Protein AF-A0A534GWG7-F1 (afdb_monomer_lite)

Sequence (119 aa):
MKFLPLIWSGIWRKPGRTILIFLQVSVAFALFGVLQGLKTGVEHAVAAARADLLLVHARQTFLFSPLPLGLLEEIRSVPGVKVAIPVELTGATYQKPTEGIGIVAVSPEDDWPSAFTYT

Foldseek 3Di:
DPCVVVVVVVCVVCVVVNVVVVVVVVVVVVVVVVVVVVVVVVVVVVVVVDPLDDDDADPPDRADDFDPPVCQVVVCPDPPDPDDWGKHWDWDADPDPVRIDIDIDTDPPTPVVVNVDDD

Radius of gyration: 28.71 Å; chains: 1; bounding box: 72×42×66 Å

Secondary structure (DSSP, 8-state):
-TTHHHHHHHHTTSHHHHHHHHHHHHHHHHHHHHHHHHHHHHHHHHHHS-TT------TT-TTT-PPPGGGHHHHHTSTT------EEEEEEE-SSTT-EEEEEEE-TTS-THHHHS--

pLDDT: mean 80.3, std 10.58, range [54.34, 97.12]

Structure (mmCIF, N/CA/C/O backbone):
data_AF-A0A534GWG7-F1
#
_entry.id   AF-A0A534GWG7-F1
#
loop_
_atom_site.group_PDB
_atom_site.id
_atom_site.type_symbol
_atom_site.label_atom_id
_atom_site.label_alt_id
_atom_site.label_comp_id
_atom_site.label_asym_id
_atom_site.label_entity_id
_atom_site.label_seq_id
_atom_site.pdbx_PDB_ins_code
_atom_site.Cartn_x
_atom_site.Cartn_y
_atom_site.Cartn_z
_atom_site.occupancy
_atom_site.B_iso_or_equiv
_atom_site.auth_seq_id
_atom_site.auth_comp_id
_atom_site.auth_asym_id
_atom_site.auth_atom_id
_atom_site.pdbx_PDB_model_num
ATOM 1 N N . MET A 1 1 ? -47.299 -7.065 23.044 1.00 55.50 1 MET A N 1
ATOM 2 C CA . MET A 1 1 ? -46.349 -7.931 23.781 1.00 55.50 1 MET A CA 1
ATOM 3 C C . MET A 1 1 ? -46.317 -7.524 25.253 1.00 55.50 1 MET A C 1
ATOM 5 O O . MET A 1 1 ? -45.756 -6.488 25.575 1.00 55.50 1 MET A O 1
ATOM 9 N N . LYS A 1 2 ? -46.981 -8.277 26.142 1.00 66.12 2 LYS A N 1
ATOM 10 C CA . LYS A 1 2 ? -47.310 -7.834 27.517 1.00 66.12 2 LYS A CA 1
ATOM 11 C C . LYS A 1 2 ? -46.136 -7.893 28.521 1.00 66.12 2 LYS A C 1
ATOM 13 O O . LYS A 1 2 ? -46.238 -7.321 29.596 1.00 66.12 2 LYS A O 1
ATOM 18 N N . PHE A 1 3 ? -45.014 -8.527 28.160 1.00 74.00 3 PHE A N 1
ATOM 19 C CA . PHE A 1 3 ? -43.863 -8.758 29.055 1.00 74.00 3 PHE A CA 1
ATOM 20 C C . PHE A 1 3 ? -42.647 -7.844 28.810 1.00 74.00 3 PHE A C 1
ATOM 22 O O . PHE A 1 3 ? -41.769 -7.767 29.665 1.00 74.00 3 PHE A O 1
ATOM 29 N N . LEU A 1 4 ? -42.606 -7.102 27.695 1.00 76.00 4 LEU A N 1
ATOM 30 C CA . LEU A 1 4 ? -41.563 -6.102 27.410 1.00 76.00 4 LEU A CA 1
ATOM 31 C C . LEU A 1 4 ? -41.379 -5.048 28.525 1.00 76.00 4 LEU A C 1
ATOM 33 O O . LEU A 1 4 ? -40.237 -4.824 28.928 1.00 76.00 4 LEU A O 1
ATOM 37 N N . PRO A 1 5 ? -42.447 -4.431 29.077 1.00 75.88 5 PRO A N 1
ATOM 38 C CA . PRO A 1 5 ? -42.286 -3.451 30.155 1.00 75.88 5 PRO A CA 1
ATOM 39 C C . PRO A 1 5 ? -41.753 -4.073 31.457 1.00 75.88 5 PRO A C 1
ATOM 41 O O . PRO A 1 5 ? -41.081 -3.395 32.232 1.00 75.88 5 PRO A O 1
ATOM 44 N N . LEU A 1 6 ? -41.982 -5.373 31.679 1.00 73.81 6 LEU A N 1
ATOM 45 C CA . LEU A 1 6 ? -41.486 -6.089 32.858 1.00 73.81 6 LEU A CA 1
ATOM 46 C C . LEU A 1 6 ? -39.967 -6.322 32.782 1.00 73.81 6 LEU A C 1
ATOM 48 O O . LEU A 1 6 ? -39.258 -6.148 33.772 1.00 73.81 6 LEU A O 1
ATOM 52 N N . ILE A 1 7 ? -39.460 -6.646 31.588 1.00 74.81 7 ILE A N 1
ATOM 53 C CA . ILE A 1 7 ? -38.021 -6.787 31.317 1.00 74.81 7 ILE A CA 1
ATOM 54 C C . ILE A 1 7 ? -37.325 -5.425 31.448 1.00 74.81 7 ILE A C 1
ATOM 56 O O . ILE A 1 7 ? -36.286 -5.322 32.100 1.00 74.81 7 ILE A O 1
ATOM 60 N N . TRP A 1 8 ? -37.936 -4.363 30.911 1.00 71.31 8 TRP A N 1
ATOM 61 C CA . TRP A 1 8 ? -37.416 -2.996 31.010 1.00 71.31 8 TRP A CA 1
ATOM 62 C C . TRP A 1 8 ? -37.302 -2.520 32.465 1.00 71.31 8 TRP A C 1
ATOM 64 O O . TRP A 1 8 ? -36.264 -2.004 32.886 1.00 71.31 8 TRP A O 1
ATOM 74 N N . SER A 1 9 ? -38.332 -2.788 33.273 1.00 69.44 9 SER A N 1
ATOM 75 C CA . SER A 1 9 ? -38.326 -2.470 34.704 1.00 69.44 9 SER A CA 1
ATOM 76 C C . SER A 1 9 ? -37.308 -3.301 35.501 1.00 69.44 9 SER A C 1
ATOM 78 O O . SER A 1 9 ? -36.788 -2.826 36.513 1.00 69.44 9 SER A O 1
ATOM 80 N N . GLY A 1 10 ? -37.000 -4.527 35.063 1.00 71.50 10 GLY A N 1
ATOM 81 C CA . GLY A 1 10 ? -35.968 -5.376 35.667 1.00 71.50 10 GLY A CA 1
ATOM 82 C C . GLY A 1 10 ? -34.541 -4.901 35.369 1.00 71.50 10 GLY A C 1
ATOM 83 O O . GLY A 1 10 ? -33.680 -4.939 36.248 1.00 71.50 10 GLY A O 1
ATOM 84 N N . ILE A 1 11 ? -34.305 -4.386 34.160 1.00 70.06 11 ILE A N 1
ATOM 85 C CA . ILE A 1 11 ? -33.006 -3.866 33.706 1.00 70.06 11 ILE A CA 1
ATOM 86 C C . ILE A 1 11 ? -32.615 -2.575 34.444 1.00 70.06 11 ILE A C 1
ATOM 88 O O . ILE A 1 11 ? -31.453 -2.402 34.826 1.00 70.06 11 ILE A O 1
ATOM 92 N N . TRP A 1 12 ? -33.584 -1.693 34.705 1.00 69.62 12 TRP A N 1
ATOM 93 C CA . TRP A 1 12 ? -33.368 -0.432 35.428 1.00 69.62 12 TRP A CA 1
ATOM 94 C C . TRP A 1 12 ? -33.154 -0.602 36.942 1.00 69.62 12 TRP A C 1
ATOM 96 O O . TRP A 1 12 ? -32.677 0.315 37.605 1.00 69.62 12 TRP A O 1
ATOM 106 N N . ARG A 1 13 ? -33.434 -1.785 37.510 1.00 75.94 13 ARG A N 1
ATOM 107 C CA . ARG A 1 13 ? -33.256 -2.057 38.952 1.00 75.94 13 ARG A CA 1
ATOM 108 C C . ARG A 1 13 ? -31.792 -2.132 39.399 1.00 75.94 13 ARG A C 1
ATOM 110 O O . ARG A 1 13 ? -31.515 -2.009 40.592 1.00 75.94 13 ARG A O 1
ATOM 117 N N . LYS A 1 14 ? -30.857 -2.399 38.481 1.00 75.94 14 LYS A N 1
ATOM 118 C CA . LYS A 1 14 ? -29.414 -2.559 38.758 1.00 75.94 14 LYS A CA 1
ATOM 119 C C . LYS A 1 14 ? -28.582 -1.928 37.622 1.00 75.94 14 LYS A C 1
ATOM 121 O O . LYS A 1 14 ? -27.914 -2.658 36.887 1.00 75.94 14 LYS A O 1
ATOM 126 N N . PRO A 1 15 ? -28.583 -0.588 37.480 1.00 73.31 15 PRO A N 1
ATOM 127 C CA . PRO A 1 15 ? -28.014 0.103 36.317 1.00 73.31 15 PRO A CA 1
ATOM 128 C C . PRO A 1 15 ? -26.520 -0.182 36.112 1.00 73.31 15 PRO A C 1
ATOM 130 O O . PRO A 1 15 ? -26.095 -0.399 34.983 1.00 73.31 15 PRO A O 1
ATOM 133 N N . GLY A 1 16 ? -25.734 -0.290 37.191 1.00 84.62 16 GLY A N 1
ATOM 134 C CA . GLY A 1 16 ? -24.302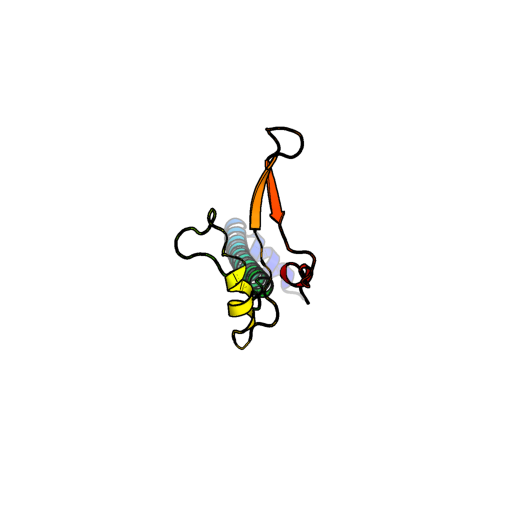 -0.595 37.089 1.00 84.62 16 GLY A CA 1
ATOM 135 C C . GLY A 1 16 ? -24.011 -1.950 36.435 1.00 84.62 16 GLY A C 1
ATOM 136 O O . GLY A 1 16 ? -23.180 -2.037 35.538 1.00 84.62 16 GLY A O 1
ATOM 137 N N . ARG A 1 17 ? -24.739 -3.011 36.815 1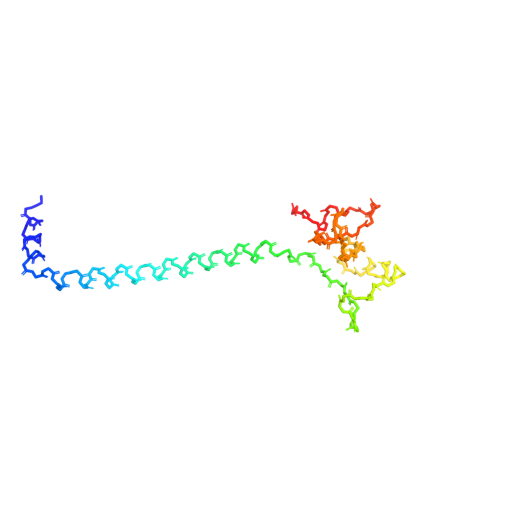.00 83.19 17 ARG A N 1
ATOM 138 C CA . ARG A 1 17 ? -24.534 -4.350 36.235 1.00 83.19 17 ARG A CA 1
ATOM 139 C C . ARG A 1 17 ? -24.953 -4.390 34.766 1.00 83.19 17 ARG A C 1
ATOM 141 O O . ARG A 1 17 ? -24.249 -4.983 33.957 1.00 83.19 17 ARG A O 1
ATOM 148 N N . THR A 1 18 ? -26.069 -3.751 34.421 1.00 85.00 18 THR A N 1
ATOM 149 C CA . THR A 1 18 ? -26.550 -3.687 33.035 1.00 85.00 18 THR A CA 1
ATOM 150 C C . THR A 1 18 ? -25.566 -2.942 32.137 1.00 85.00 18 THR A C 1
ATOM 152 O O . THR A 1 18 ? -25.224 -3.450 31.074 1.00 85.00 18 THR A O 1
ATOM 155 N N . ILE A 1 19 ? -25.083 -1.769 32.563 1.00 88.62 19 ILE A N 1
ATOM 156 C CA . ILE A 1 19 ? -24.148 -0.959 31.770 1.00 88.62 19 ILE A CA 1
ATOM 157 C C . ILE A 1 19 ? -22.840 -1.716 31.546 1.00 88.62 19 ILE A C 1
ATOM 159 O O . ILE A 1 19 ? -22.357 -1.750 30.420 1.00 88.62 19 ILE A O 1
ATOM 163 N N . LEU A 1 20 ? -22.297 -2.371 32.578 1.00 89.62 20 LEU A N 1
ATOM 164 C CA . LEU A 1 20 ? -21.061 -3.148 32.448 1.00 89.62 20 LEU A CA 1
ATOM 165 C C . LEU A 1 20 ? -21.209 -4.320 31.465 1.00 89.62 20 LEU A C 1
ATOM 167 O O . LEU A 1 20 ? -20.323 -4.530 30.642 1.00 89.62 20 LEU A O 1
ATOM 171 N N . ILE A 1 21 ? -22.335 -5.042 31.493 1.00 91.38 21 ILE A N 1
ATOM 172 C CA . ILE A 1 21 ? -22.606 -6.129 30.535 1.00 91.38 21 ILE A CA 1
ATOM 173 C C . ILE A 1 21 ? -22.805 -5.570 29.120 1.00 91.38 21 ILE A C 1
ATOM 175 O O . ILE A 1 21 ? -22.253 -6.102 28.161 1.00 91.38 21 ILE A O 1
ATOM 179 N N . PHE A 1 22 ? -23.561 -4.481 28.974 1.00 90.94 22 PHE A N 1
ATOM 180 C CA . PHE A 1 22 ? -23.793 -3.855 27.673 1.00 90.94 22 PHE A CA 1
ATOM 181 C C . PHE A 1 22 ? -22.492 -3.329 27.058 1.00 90.94 22 PHE A C 1
ATOM 183 O O . PHE A 1 22 ? -22.243 -3.533 25.870 1.00 90.94 22 PHE A O 1
ATOM 190 N N . LEU A 1 23 ? -21.637 -2.706 27.872 1.00 94.50 23 LEU A N 1
ATOM 191 C CA . LEU A 1 23 ? -20.324 -2.229 27.458 1.00 94.50 23 LEU A CA 1
ATOM 192 C C . LEU A 1 23 ? -19.422 -3.397 27.053 1.00 94.50 23 LEU A C 1
ATOM 194 O O . LEU A 1 23 ? -18.790 -3.330 26.006 1.00 94.50 23 LEU A O 1
ATOM 198 N N . GLN A 1 24 ? -19.414 -4.488 27.824 1.00 95.75 24 GLN A N 1
ATOM 199 C CA . GLN A 1 24 ? -18.652 -5.691 27.487 1.00 95.75 24 GLN A CA 1
ATOM 200 C C . GLN A 1 24 ? -19.056 -6.255 26.119 1.00 95.75 24 GLN A C 1
ATOM 202 O O . GLN A 1 24 ? -18.197 -6.528 25.282 1.00 95.75 24 GLN A O 1
ATOM 207 N N . VAL A 1 25 ? -20.361 -6.386 25.872 1.00 95.75 25 VAL A N 1
ATOM 208 C CA . VAL A 1 25 ? -20.885 -6.869 24.588 1.00 95.75 25 VAL A CA 1
ATOM 209 C C . VAL A 1 25 ? -20.550 -5.887 23.461 1.00 95.75 25 VAL A C 1
ATOM 211 O O . VAL A 1 25 ? -20.084 -6.304 22.403 1.00 95.75 25 VAL A O 1
ATOM 214 N N . SER A 1 26 ? -20.704 -4.584 23.698 1.00 96.31 26 SER A N 1
ATOM 215 C CA . SER A 1 26 ? -20.385 -3.539 22.715 1.00 96.31 26 SER A CA 1
ATOM 216 C C . SER A 1 26 ? -18.907 -3.547 22.319 1.00 96.31 26 SER A C 1
ATOM 218 O O . SER A 1 26 ? -18.592 -3.474 21.134 1.00 96.31 26 SER A O 1
ATOM 220 N N . VAL A 1 27 ? -17.997 -3.692 23.288 1.00 96.94 27 VAL A N 1
ATOM 221 C CA . VAL A 1 27 ? -16.551 -3.790 23.036 1.00 96.94 27 VAL A CA 1
ATOM 222 C C . VAL A 1 27 ? -16.214 -5.057 22.249 1.00 96.94 27 VAL A C 1
ATOM 224 O O . VAL A 1 27 ? -15.429 -4.985 21.306 1.00 96.94 27 VAL A O 1
ATOM 227 N N . ALA A 1 28 ? -16.826 -6.199 22.574 1.00 96.88 28 ALA A N 1
ATOM 228 C CA . ALA A 1 28 ? -16.613 -7.438 21.825 1.00 96.88 28 ALA A CA 1
ATOM 229 C C . ALA A 1 28 ? -17.015 -7.289 20.345 1.00 96.88 28 ALA A C 1
ATOM 231 O O . ALA A 1 28 ? -16.244 -7.656 19.456 1.00 96.88 28 ALA A O 1
ATOM 232 N N . PHE A 1 29 ? -18.179 -6.690 20.073 1.00 97.12 29 PHE A N 1
ATOM 233 C CA . PHE A 1 29 ? -18.614 -6.411 18.701 1.00 97.12 29 PHE A CA 1
ATOM 234 C C . PHE A 1 29 ? -17.736 -5.371 18.000 1.00 97.12 29 PHE A C 1
ATOM 236 O O . PHE A 1 29 ? -17.441 -5.540 16.819 1.00 97.12 29 PHE A O 1
ATOM 243 N N . ALA A 1 30 ? -17.278 -4.332 18.704 1.00 96.81 30 ALA A N 1
ATOM 244 C CA . ALA A 1 30 ? -16.376 -3.331 18.140 1.00 96.81 30 ALA A CA 1
ATOM 245 C C . ALA A 1 30 ? -15.037 -3.953 17.712 1.00 96.81 30 ALA A C 1
ATOM 247 O O . ALA A 1 30 ? -14.596 -3.739 16.585 1.00 96.81 30 ALA A O 1
ATOM 248 N N . LEU A 1 31 ? -14.425 -4.777 18.569 1.00 97.12 31 LEU A N 1
ATOM 249 C CA . LEU A 1 31 ? -13.186 -5.490 18.246 1.00 97.12 31 LEU A CA 1
ATOM 250 C C . LEU A 1 31 ? -13.371 -6.439 17.059 1.00 97.12 31 LEU A C 1
ATOM 252 O O . LEU A 1 31 ? -12.534 -6.471 16.158 1.00 97.12 31 LEU A O 1
ATOM 256 N N . PHE A 1 32 ? -14.486 -7.173 17.027 1.00 96.19 32 PHE A N 1
ATOM 257 C CA . PHE A 1 32 ? -14.805 -8.050 15.904 1.00 96.19 32 PHE A CA 1
ATOM 258 C C . PHE A 1 32 ? -15.002 -7.267 14.597 1.00 96.19 32 PHE A C 1
ATOM 260 O O . PHE A 1 32 ? -14.486 -7.667 13.554 1.00 96.19 32 PHE A O 1
ATOM 267 N N . GLY A 1 33 ? -15.694 -6.127 14.656 1.00 95.88 33 GLY A N 1
ATOM 268 C CA . GLY A 1 33 ? -15.893 -5.238 13.514 1.00 95.88 33 GLY A CA 1
ATOM 269 C C . GLY A 1 33 ? -14.580 -4.668 12.977 1.00 95.88 33 GLY A C 1
ATOM 270 O O . GLY A 1 33 ? -14.354 -4.702 11.770 1.00 95.88 33 GLY A O 1
ATOM 271 N N . VAL A 1 34 ? -13.681 -4.215 13.858 1.00 96.94 34 VAL A N 1
ATOM 272 C CA . VAL A 1 34 ? -12.344 -3.730 13.468 1.00 96.94 34 VAL A CA 1
ATOM 273 C C . VAL A 1 34 ? -11.528 -4.841 12.812 1.00 96.94 34 VAL A C 1
ATOM 275 O O . VAL A 1 34 ? -10.917 -4.608 11.773 1.00 96.94 34 VAL A O 1
ATOM 278 N N . LEU A 1 35 ? -11.546 -6.055 13.369 1.00 96.56 35 LEU A N 1
ATOM 279 C CA . LEU A 1 35 ? -10.826 -7.191 12.794 1.00 96.56 35 LEU A CA 1
ATOM 280 C C . LEU A 1 35 ? -11.347 -7.546 11.394 1.00 96.56 35 LEU A C 1
ATOM 282 O O . LEU A 1 35 ? -10.553 -7.766 10.481 1.00 96.56 35 LEU A O 1
ATOM 286 N N . GLN A 1 36 ? -12.669 -7.570 11.212 1.00 96.06 36 GLN A N 1
ATOM 287 C CA . GLN A 1 36 ? -13.274 -7.795 9.899 1.00 96.06 36 GLN A CA 1
ATOM 288 C C . GLN A 1 36 ? -12.937 -6.677 8.909 1.00 96.06 36 GLN A C 1
ATOM 290 O O . GLN A 1 36 ? -12.562 -6.963 7.775 1.00 96.06 36 GLN A O 1
ATOM 295 N N . GLY A 1 37 ? -13.015 -5.416 9.339 1.00 93.81 37 GLY A N 1
ATOM 296 C CA . GLY A 1 37 ? -12.647 -4.270 8.510 1.00 93.81 37 GLY A CA 1
ATOM 297 C C . GLY A 1 37 ? -11.184 -4.320 8.074 1.00 93.81 37 GLY A C 1
ATOM 298 O O . GLY A 1 37 ? -10.886 -4.117 6.899 1.00 93.81 37 GLY A O 1
ATOM 299 N N . LEU A 1 38 ? -10.278 -4.668 8.993 1.00 95.50 38 LEU A N 1
ATOM 300 C CA . LEU A 1 38 ? -8.859 -4.825 8.693 1.00 95.50 38 LEU A CA 1
ATOM 301 C C . LEU A 1 38 ? -8.618 -5.972 7.712 1.00 95.50 38 LEU A C 1
ATOM 303 O O . LEU A 1 38 ? -7.890 -5.785 6.743 1.00 95.50 38 LEU A O 1
ATOM 307 N N . LYS A 1 39 ? -9.244 -7.134 7.928 1.00 93.06 39 LYS A N 1
ATOM 308 C CA . LYS A 1 39 ? -9.121 -8.281 7.020 1.00 93.06 39 LYS A CA 1
ATOM 309 C C . LYS A 1 39 ? -9.526 -7.897 5.596 1.00 93.06 39 LYS A C 1
ATOM 311 O O . LYS A 1 39 ? -8.744 -8.100 4.674 1.00 93.06 39 LYS A O 1
ATOM 316 N N . THR A 1 40 ? -10.705 -7.302 5.430 1.00 91.81 40 THR A N 1
ATOM 317 C CA . THR A 1 40 ? -11.201 -6.884 4.113 1.00 91.81 40 THR A CA 1
ATOM 318 C C . THR A 1 40 ? -10.321 -5.798 3.501 1.00 91.81 40 THR A C 1
ATOM 320 O O . THR A 1 40 ? -10.035 -5.849 2.310 1.00 91.81 40 THR A O 1
ATOM 323 N N . GLY A 1 41 ? -9.853 -4.834 4.301 1.00 90.12 41 GLY A N 1
ATOM 324 C CA . GLY A 1 41 ? -8.940 -3.787 3.842 1.00 90.12 41 GLY A CA 1
ATOM 325 C C . GLY A 1 41 ? -7.603 -4.347 3.356 1.00 90.12 41 GLY A C 1
ATOM 326 O O . GLY A 1 41 ? -7.116 -3.936 2.307 1.00 90.12 41 GLY A O 1
ATOM 327 N N . VAL A 1 42 ? -7.043 -5.327 4.069 1.00 89.38 42 VAL A N 1
ATOM 328 C CA . VAL A 1 42 ? -5.828 -6.038 3.650 1.00 89.38 42 VAL A CA 1
ATOM 329 C C . VAL A 1 42 ? -6.087 -6.853 2.387 1.00 89.38 42 VAL A C 1
ATOM 331 O O . VAL A 1 42 ? -5.290 -6.769 1.464 1.00 89.38 42 VAL A O 1
ATOM 334 N N . GLU A 1 43 ? -7.195 -7.590 2.291 1.00 87.19 43 GLU A N 1
ATOM 335 C CA . GLU A 1 43 ? -7.552 -8.329 1.069 1.00 87.19 43 GLU A CA 1
ATOM 336 C C . GLU A 1 43 ? -7.700 -7.392 -0.137 1.00 87.19 43 GLU A C 1
ATOM 338 O O . GLU A 1 43 ? -7.211 -7.709 -1.217 1.00 87.19 43 GLU A O 1
ATOM 343 N N . HIS A 1 44 ? -8.291 -6.210 0.052 1.00 85.25 44 HIS A N 1
ATOM 344 C CA . HIS A 1 44 ? -8.361 -5.179 -0.984 1.00 85.25 44 HIS A CA 1
ATOM 345 C C . HIS A 1 44 ? -6.981 -4.627 -1.350 1.00 85.25 44 HIS A C 1
ATOM 347 O O . HIS A 1 44 ? -6.680 -4.468 -2.528 1.00 85.25 44 HIS A O 1
ATOM 353 N N . ALA A 1 45 ? -6.131 -4.356 -0.358 1.00 82.31 45 ALA A N 1
ATOM 354 C CA . ALA A 1 45 ? -4.772 -3.877 -0.589 1.00 82.31 45 ALA A CA 1
ATOM 355 C C . ALA A 1 45 ? -3.910 -4.925 -1.311 1.00 82.31 45 ALA A C 1
ATOM 357 O O . ALA A 1 45 ? -3.118 -4.573 -2.178 1.00 82.31 45 ALA A O 1
ATOM 358 N N . VAL A 1 46 ? -4.089 -6.209 -0.993 1.00 82.31 46 VAL A N 1
ATOM 359 C CA . VAL A 1 46 ? -3.414 -7.329 -1.660 1.00 82.31 46 VAL A CA 1
ATOM 360 C C . VAL A 1 46 ? -3.957 -7.531 -3.072 1.00 82.31 46 VAL A C 1
ATOM 362 O O . VAL A 1 46 ? -3.169 -7.732 -3.983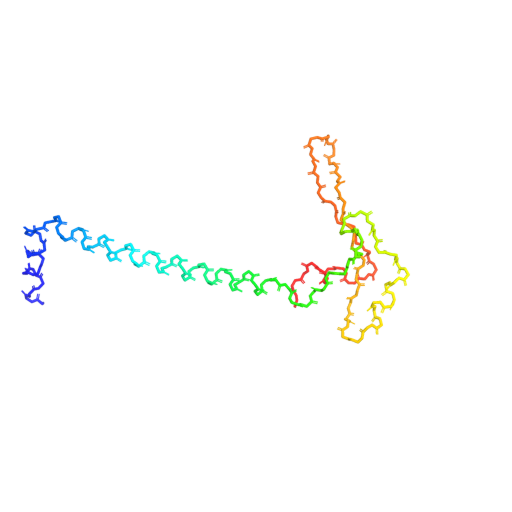 1.00 82.31 46 VAL A O 1
ATOM 365 N N . ALA A 1 47 ? -5.269 -7.427 -3.289 1.00 77.06 47 ALA A N 1
ATOM 366 C CA . ALA A 1 47 ? -5.844 -7.473 -4.634 1.00 77.06 47 ALA A CA 1
ATOM 367 C C . ALA A 1 47 ? -5.390 -6.282 -5.499 1.00 77.06 47 ALA A C 1
ATOM 369 O O . ALA A 1 47 ? -5.200 -6.428 -6.703 1.00 77.06 47 ALA A O 1
ATOM 370 N N . ALA A 1 48 ? -5.184 -5.114 -4.884 1.00 72.44 48 ALA A N 1
ATOM 371 C CA . ALA A 1 48 ? -4.593 -3.951 -5.538 1.00 72.44 48 ALA A CA 1
ATOM 372 C C . ALA A 1 48 ? -3.077 -4.099 -5.762 1.00 72.44 48 ALA A C 1
ATOM 374 O O . ALA A 1 48 ? -2.523 -3.462 -6.658 1.00 72.44 48 ALA A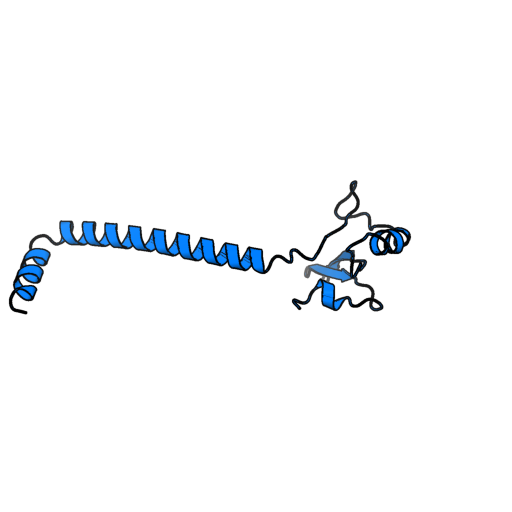 O 1
ATOM 375 N N . ALA A 1 49 ? -2.385 -4.935 -4.982 1.00 69.19 49 ALA A N 1
ATOM 376 C CA . ALA A 1 49 ? -0.991 -5.265 -5.233 1.00 69.19 49 ALA A CA 1
ATOM 377 C C . ALA A 1 49 ? -0.914 -6.122 -6.507 1.00 69.19 49 ALA A C 1
ATOM 379 O O . ALA A 1 49 ? -1.253 -7.303 -6.511 1.00 69.19 49 ALA A O 1
ATOM 380 N N . ARG A 1 50 ? -0.498 -5.500 -7.616 1.00 67.19 50 ARG A N 1
ATOM 381 C CA . ARG A 1 50 ? -0.411 -6.135 -8.937 1.00 67.19 50 ARG A CA 1
ATOM 382 C C . ARG A 1 50 ? 0.487 -7.373 -8.902 1.00 67.19 50 ARG A C 1
ATOM 384 O O . ARG A 1 50 ? 1.707 -7.249 -8.949 1.00 67.19 50 ARG A O 1
ATOM 391 N N . ALA A 1 51 ? -0.118 -8.558 -8.892 1.00 67.88 51 ALA A N 1
ATOM 392 C CA . ALA A 1 51 ? 0.609 -9.824 -8.999 1.00 67.88 51 ALA A CA 1
ATOM 393 C C . ALA A 1 51 ? 1.283 -10.009 -10.374 1.00 67.88 51 ALA A C 1
ATOM 395 O O . ALA A 1 51 ? 2.235 -10.773 -10.494 1.00 67.88 51 ALA A O 1
ATOM 396 N N . ASP A 1 52 ? 0.818 -9.277 -11.391 1.00 73.06 52 ASP A N 1
ATOM 397 C CA . ASP A 1 52 ? 1.329 -9.342 -12.765 1.00 73.06 52 ASP A CA 1
ATOM 398 C C . ASP A 1 52 ? 2.574 -8.473 -13.009 1.00 73.06 52 ASP A C 1
ATOM 400 O O . ASP A 1 52 ? 3.139 -8.503 -14.103 1.00 73.06 52 ASP A O 1
ATOM 404 N N . LEU A 1 53 ? 2.997 -7.669 -12.025 1.00 76.69 53 LEU A N 1
ATOM 405 C CA . LEU A 1 53 ? 4.129 -6.756 -12.169 1.00 76.69 53 LEU A CA 1
ATOM 406 C C . LEU A 1 53 ? 5.333 -7.255 -11.366 1.00 76.69 53 LEU A C 1
ATOM 408 O O . LEU A 1 53 ? 5.310 -7.316 -10.139 1.00 76.69 53 LEU A O 1
ATOM 412 N N . LEU A 1 54 ? 6.413 -7.580 -12.075 1.00 80.50 54 LEU A N 1
ATOM 413 C CA . LEU A 1 54 ? 7.677 -8.002 -11.479 1.00 80.50 54 LEU A CA 1
ATOM 414 C C . LEU A 1 54 ? 8.685 -6.852 -11.523 1.00 80.50 54 LEU A C 1
ATOM 416 O O . LEU A 1 54 ? 9.039 -6.362 -12.592 1.00 80.50 54 LEU A O 1
ATOM 420 N N . LEU A 1 55 ? 9.172 -6.437 -10.350 1.00 80.56 55 LEU A N 1
ATOM 421 C CA . LEU A 1 55 ? 10.217 -5.421 -10.224 1.00 80.56 55 LEU A CA 1
ATOM 422 C C . LEU A 1 55 ? 11.602 -6.077 -10.245 1.00 80.56 55 LEU A C 1
ATOM 424 O O . LEU A 1 55 ? 12.038 -6.674 -9.257 1.00 80.56 55 LEU A O 1
ATOM 428 N N . VAL A 1 56 ? 12.306 -5.940 -11.368 1.00 79.94 56 VAL A N 1
ATOM 429 C CA . VAL A 1 56 ? 13.671 -6.453 -11.548 1.00 79.94 56 VAL A CA 1
ATOM 430 C C . VAL A 1 56 ? 14.679 -5.362 -11.191 1.00 79.94 56 VAL A C 1
ATOM 432 O O . VAL A 1 56 ? 14.631 -4.262 -11.731 1.00 79.94 56 VAL A O 1
ATOM 435 N N . HIS A 1 57 ? 15.603 -5.666 -10.281 1.00 77.25 57 HIS A N 1
ATOM 436 C CA . HIS A 1 57 ? 16.626 -4.730 -9.811 1.00 77.25 57 HIS A CA 1
ATOM 437 C C . HIS A 1 57 ? 17.989 -5.415 -9.677 1.00 77.25 57 HIS A C 1
ATOM 439 O O . HIS A 1 57 ? 18.090 -6.638 -9.557 1.00 77.25 57 HIS A O 1
ATOM 445 N N . 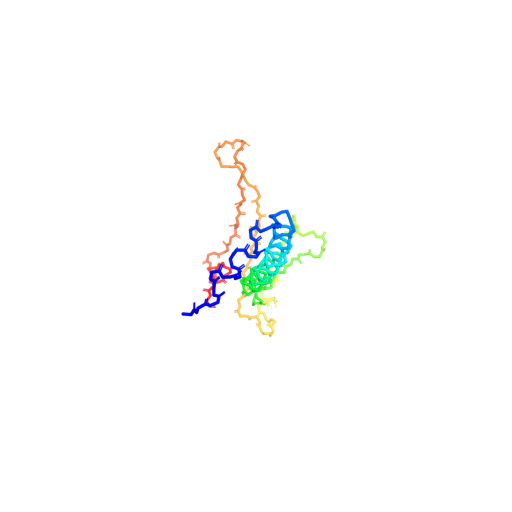ALA A 1 58 ? 19.058 -4.618 -9.694 1.00 73.88 58 ALA A N 1
ATOM 446 C CA . ALA A 1 58 ? 20.411 -5.132 -9.571 1.00 73.88 58 ALA A CA 1
ATOM 447 C C . ALA A 1 58 ? 20.643 -5.658 -8.147 1.00 73.88 58 ALA A C 1
ATOM 449 O O . ALA A 1 58 ? 20.404 -4.957 -7.164 1.00 73.88 58 ALA A O 1
ATOM 450 N N . ARG A 1 59 ? 21.178 -6.880 -8.037 1.00 69.69 59 ARG A N 1
ATOM 451 C CA . ARG A 1 59 ? 21.455 -7.552 -6.753 1.00 69.69 59 ARG A CA 1
ATOM 452 C C . ARG A 1 59 ? 22.290 -6.703 -5.789 1.00 69.69 59 ARG A C 1
ATOM 454 O O . ARG A 1 59 ? 22.075 -6.759 -4.584 1.00 69.69 59 ARG A O 1
ATOM 461 N N . GLN A 1 60 ? 23.266 -5.962 -6.314 1.00 61.88 60 GLN A N 1
ATOM 462 C CA . GLN A 1 60 ? 24.275 -5.293 -5.493 1.00 61.88 60 GLN A CA 1
ATOM 463 C C . GLN A 1 60 ? 23.833 -3.922 -4.967 1.00 61.88 60 GLN A C 1
ATOM 465 O O . GLN A 1 60 ? 24.424 -3.425 -4.010 1.00 61.88 60 GLN A O 1
ATOM 470 N N . THR A 1 61 ? 22.841 -3.268 -5.578 1.00 57.75 61 THR A N 1
ATOM 471 C CA . THR A 1 61 ? 22.429 -1.915 -5.181 1.00 57.75 61 THR A CA 1
ATOM 472 C C . THR A 1 61 ? 21.004 -1.649 -5.655 1.00 57.75 61 THR A C 1
ATOM 474 O O . THR A 1 61 ? 20.779 -1.320 -6.813 1.00 57.75 61 THR A O 1
ATOM 477 N N . PHE A 1 62 ? 20.045 -1.768 -4.736 1.00 55.00 62 PHE A N 1
ATOM 478 C CA . PHE A 1 62 ? 18.609 -1.592 -4.991 1.00 55.00 62 PHE A CA 1
ATOM 479 C C . PHE A 1 62 ? 18.225 -0.177 -5.480 1.00 55.00 62 PHE A C 1
ATOM 481 O O . PHE A 1 62 ? 17.145 -0.010 -6.028 1.00 55.00 62 PHE A O 1
ATOM 488 N N . LEU A 1 63 ? 19.079 0.843 -5.282 1.00 56.09 63 LEU A N 1
ATOM 489 C CA . LEU A 1 63 ? 18.682 2.257 -5.417 1.00 56.09 63 LEU A CA 1
ATOM 490 C C . LEU A 1 63 ? 19.606 3.176 -6.234 1.00 56.09 63 LEU A C 1
ATOM 492 O O . LEU A 1 63 ? 19.183 4.277 -6.556 1.00 56.09 63 LEU A O 1
ATOM 496 N N . PHE A 1 64 ? 20.842 2.782 -6.560 1.00 56.25 64 PHE A N 1
ATOM 497 C CA . PHE A 1 64 ? 21.834 3.714 -7.140 1.00 56.25 64 PHE A CA 1
ATOM 498 C C . PHE A 1 64 ? 22.530 3.220 -8.410 1.00 56.25 64 PHE A C 1
ATOM 500 O O . PHE A 1 64 ? 23.259 3.989 -9.027 1.00 56.25 64 PHE A O 1
ATOM 507 N N . SER A 1 65 ? 22.310 1.967 -8.815 1.00 65.19 65 SER A N 1
ATOM 508 C CA . SER A 1 65 ? 22.891 1.422 -10.044 1.00 65.19 65 SER A CA 1
ATOM 509 C C . SER A 1 65 ? 21.768 0.935 -10.957 1.00 65.19 65 SER A C 1
ATOM 511 O O . SER A 1 65 ? 21.202 -0.128 -10.678 1.00 65.19 65 SER A O 1
ATOM 513 N N . PRO A 1 66 ? 21.417 1.687 -12.017 1.00 68.56 66 PRO A N 1
ATOM 514 C CA . PRO A 1 66 ? 20.403 1.250 -12.966 1.00 68.56 66 PRO A CA 1
ATOM 515 C C . PRO A 1 66 ? 20.859 -0.023 -13.688 1.00 68.56 66 PRO A C 1
ATOM 517 O O . PRO A 1 66 ? 22.057 -0.260 -13.880 1.00 68.56 66 PRO A O 1
ATOM 520 N N . LEU A 1 67 ? 19.900 -0.861 -14.094 1.00 80.31 67 LEU A N 1
ATOM 521 C CA . LEU A 1 67 ? 20.207 -1.997 -14.960 1.00 80.31 67 LEU A CA 1
ATOM 522 C C . LEU A 1 67 ? 20.702 -1.485 -16.323 1.00 80.31 67 LEU A C 1
ATOM 524 O O . LEU A 1 67 ? 20.109 -0.554 -16.871 1.00 80.31 67 LEU A O 1
ATOM 528 N N . PRO A 1 68 ? 21.739 -2.104 -16.915 1.00 81.12 68 PRO A N 1
ATOM 529 C CA . PRO A 1 68 ? 22.131 -1.797 -18.282 1.00 81.12 68 PRO A CA 1
ATOM 530 C C . PRO A 1 68 ? 20.977 -2.068 -19.253 1.00 81.12 68 PRO A C 1
ATOM 532 O O . PRO A 1 68 ? 20.416 -3.164 -19.255 1.00 81.12 68 PRO A O 1
ATOM 535 N N . LEU A 1 69 ? 20.675 -1.110 -20.136 1.00 81.62 69 LEU A N 1
ATOM 536 C CA . LEU A 1 69 ? 19.613 -1.249 -21.145 1.00 81.62 69 LEU A CA 1
ATOM 537 C C . LEU A 1 69 ? 19.831 -2.436 -22.097 1.00 81.62 69 LEU A C 1
ATOM 539 O O . LEU A 1 69 ? 18.869 -2.973 -22.629 1.00 81.62 69 LEU A O 1
ATOM 543 N N . GLY A 1 70 ? 21.073 -2.902 -22.270 1.00 83.25 70 GLY A N 1
ATOM 544 C CA . GLY A 1 70 ? 21.367 -4.104 -23.059 1.00 83.25 70 GLY A CA 1
ATOM 545 C C . GLY A 1 70 ? 20.729 -5.388 -22.510 1.00 83.25 70 GLY A C 1
ATOM 546 O O . GLY A 1 70 ? 20.503 -6.317 -23.277 1.00 83.25 70 GLY A O 1
ATOM 547 N N . LEU A 1 71 ? 20.389 -5.434 -21.215 1.00 83.81 71 LEU A N 1
ATOM 548 C CA . LEU A 1 71 ? 19.699 -6.575 -20.601 1.00 83.81 71 LEU A CA 1
ATOM 549 C C . LEU A 1 71 ? 18.186 -6.571 -20.885 1.00 83.81 71 LEU A C 1
ATOM 551 O O . LEU A 1 71 ? 17.503 -7.557 -20.622 1.00 83.81 71 LEU A O 1
ATOM 555 N N . LEU A 1 72 ? 17.639 -5.463 -21.397 1.00 84.75 72 LEU A N 1
ATOM 556 C CA . LEU A 1 72 ? 16.201 -5.309 -21.617 1.00 84.75 72 LEU A CA 1
ATOM 557 C C . LEU A 1 72 ? 15.668 -6.353 -22.605 1.00 84.75 72 LEU A C 1
ATOM 559 O O . LEU A 1 72 ? 14.627 -6.954 -22.355 1.00 84.75 72 LEU A O 1
ATOM 563 N N . GLU A 1 73 ? 16.406 -6.605 -23.686 1.00 85.38 73 GLU A N 1
ATOM 564 C CA . GLU A 1 73 ? 16.013 -7.582 -24.705 1.00 85.38 73 GLU A CA 1
ATOM 565 C C . GLU A 1 73 ? 16.063 -9.019 -24.168 1.00 85.38 73 GLU A C 1
ATOM 567 O O . GLU A 1 73 ? 15.178 -9.828 -24.441 1.00 85.38 73 GLU A O 1
ATOM 572 N N . GLU A 1 74 ? 17.045 -9.320 -23.314 1.00 86.81 74 GLU A N 1
ATOM 573 C CA . GLU A 1 74 ? 17.129 -10.605 -22.616 1.00 86.81 74 GLU A CA 1
ATOM 574 C C . GLU A 1 74 ? 15.917 -10.809 -21.697 1.00 86.81 74 GLU A C 1
ATOM 576 O O . GLU A 1 74 ? 15.277 -11.859 -21.755 1.00 86.81 74 GLU A O 1
ATOM 581 N N . ILE A 1 75 ? 15.530 -9.790 -20.920 1.00 86.44 75 ILE A N 1
ATOM 582 C CA . ILE A 1 75 ? 14.343 -9.846 -20.050 1.00 86.44 75 ILE A CA 1
ATOM 583 C C . ILE A 1 75 ? 13.063 -10.044 -20.875 1.00 86.44 75 ILE A C 1
ATOM 585 O O . ILE A 1 75 ? 12.210 -10.846 -20.494 1.00 86.44 75 ILE A O 1
ATOM 589 N N . ARG A 1 76 ? 12.927 -9.358 -22.017 1.00 86.62 76 ARG A N 1
ATOM 590 C CA . ARG A 1 76 ? 11.779 -9.516 -22.932 1.00 86.62 76 ARG A CA 1
ATOM 591 C C . ARG A 1 76 ? 11.697 -10.912 -23.540 1.00 86.62 76 ARG A C 1
ATOM 593 O O . ARG A 1 76 ? 10.599 -11.392 -23.803 1.00 86.62 76 ARG A O 1
ATOM 600 N N . SER A 1 77 ? 12.838 -11.566 -23.744 1.00 88.25 77 SER A N 1
ATOM 601 C CA . SER A 1 77 ? 12.898 -12.918 -24.307 1.00 88.25 77 SER A CA 1
ATOM 602 C C . SER A 1 77 ? 12.454 -14.022 -23.335 1.00 88.25 77 SER A C 1
ATOM 604 O O . SER A 1 77 ? 12.234 -15.160 -23.757 1.00 88.25 77 SER A O 1
ATOM 606 N N . VAL A 1 78 ? 12.300 -13.715 -22.039 1.00 89.56 78 VAL A N 1
ATOM 607 C CA . VAL A 1 78 ? 11.899 -14.701 -21.027 1.00 89.56 78 VAL A CA 1
ATOM 608 C C . VAL A 1 78 ? 10.439 -15.131 -21.250 1.00 89.56 78 VAL A C 1
ATOM 610 O O . VAL A 1 78 ? 9.542 -14.284 -21.287 1.00 89.56 78 VAL A O 1
ATOM 613 N N . PRO A 1 79 ? 10.151 -16.446 -21.339 1.00 86.31 79 PRO A N 1
ATOM 614 C CA . PRO A 1 79 ? 8.789 -16.938 -21.516 1.00 86.31 79 PRO A CA 1
ATOM 615 C C . PRO A 1 79 ? 7.838 -16.436 -20.422 1.00 86.31 79 PRO A C 1
ATOM 617 O O . PRO A 1 79 ? 8.080 -16.640 -19.234 1.00 86.31 79 PRO A O 1
ATOM 620 N N . GLY A 1 80 ? 6.730 -15.811 -20.830 1.00 83.38 80 GLY A N 1
ATOM 621 C CA . GLY A 1 80 ? 5.708 -15.268 -19.926 1.00 83.38 80 GLY A CA 1
ATOM 622 C C . GLY A 1 80 ? 5.807 -13.760 -19.672 1.00 83.38 80 GLY A C 1
ATOM 623 O O . GLY A 1 80 ? 4.842 -13.176 -19.179 1.00 83.38 80 GLY A O 1
ATOM 624 N N . VAL A 1 81 ? 6.906 -13.105 -20.062 1.00 85.12 81 VAL A N 1
ATOM 625 C CA . VAL A 1 81 ? 7.021 -11.640 -20.019 1.00 85.12 81 VAL A CA 1
ATOM 626 C C . VAL A 1 81 ? 6.253 -11.043 -21.198 1.00 85.12 81 VAL A C 1
ATOM 628 O O . VAL A 1 81 ? 6.590 -11.275 -22.353 1.00 85.12 81 VAL A O 1
ATOM 631 N N . LYS A 1 82 ? 5.192 -10.278 -20.914 1.00 82.69 82 LYS A N 1
ATOM 632 C CA . LYS A 1 82 ? 4.431 -9.559 -21.953 1.00 82.69 82 LYS A CA 1
ATOM 633 C C . LYS A 1 82 ? 5.072 -8.225 -22.322 1.00 82.69 82 LYS A C 1
ATOM 635 O O . LYS A 1 82 ? 5.105 -7.863 -23.490 1.00 82.69 82 LYS A O 1
ATOM 640 N N . VAL A 1 83 ? 5.528 -7.489 -21.311 1.00 81.94 83 VAL A N 1
ATOM 641 C CA . VAL A 1 83 ? 6.067 -6.134 -21.435 1.00 81.94 83 VAL A CA 1
ATOM 642 C C . VAL A 1 83 ? 7.196 -5.978 -20.420 1.00 81.94 83 VAL A C 1
ATOM 644 O O . VAL A 1 83 ? 7.053 -6.393 -19.270 1.00 81.94 83 VAL A O 1
ATOM 647 N N . ALA A 1 84 ? 8.307 -5.374 -20.839 1.00 83.88 84 ALA A N 1
ATOM 648 C CA . ALA A 1 84 ? 9.396 -4.972 -19.956 1.00 83.88 84 ALA A CA 1
ATOM 649 C C . ALA A 1 84 ? 9.722 -3.500 -20.217 1.00 83.88 84 ALA A C 1
ATOM 651 O O . ALA A 1 84 ? 10.067 -3.137 -21.346 1.00 83.88 84 ALA A O 1
ATOM 652 N N . ILE A 1 85 ? 9.598 -2.680 -19.173 1.00 83.69 85 ILE A N 1
ATOM 653 C CA . ILE A 1 85 ? 9.778 -1.227 -19.229 1.00 83.69 85 ILE A CA 1
ATOM 654 C C . ILE A 1 85 ? 10.942 -0.851 -18.308 1.00 83.69 85 ILE A C 1
ATOM 656 O O . ILE A 1 85 ? 10.912 -1.212 -17.127 1.00 83.69 85 ILE A O 1
ATOM 660 N N . PRO A 1 86 ? 11.958 -0.129 -18.805 1.00 82.75 86 PRO A N 1
ATOM 661 C CA . PRO A 1 86 ? 12.982 0.443 -17.948 1.00 82.75 86 PRO A CA 1
ATOM 662 C C . PRO A 1 86 ? 12.379 1.593 -17.133 1.00 82.75 86 PRO A C 1
ATOM 664 O O . PRO A 1 86 ? 11.773 2.513 -17.686 1.00 82.75 86 PRO A O 1
ATOM 667 N N . VAL A 1 87 ? 12.545 1.532 -15.812 1.00 79.75 87 VAL A N 1
ATOM 668 C CA . VAL A 1 87 ? 12.069 2.558 -14.878 1.00 79.75 87 VAL A CA 1
ATOM 669 C C . VAL A 1 87 ? 13.230 3.001 -14.003 1.00 79.75 87 VAL A C 1
ATOM 671 O O . VAL A 1 87 ? 13.890 2.169 -13.378 1.00 79.75 87 VAL A O 1
ATOM 674 N N . GLU A 1 88 ? 13.453 4.309 -13.929 1.00 80.62 88 GLU A N 1
ATOM 675 C CA . GLU A 1 88 ? 14.444 4.907 -13.037 1.00 80.62 88 GLU A CA 1
ATOM 676 C C . GLU A 1 88 ? 13.754 5.853 -12.055 1.00 80.62 88 GLU A C 1
ATOM 678 O O . GLU A 1 88 ? 12.985 6.732 -12.441 1.00 80.62 88 GLU A O 1
ATOM 683 N N . LEU A 1 89 ? 14.014 5.657 -10.763 1.00 78.25 89 LEU A N 1
ATOM 684 C CA . LEU A 1 89 ? 13.490 6.500 -9.695 1.00 78.25 89 LEU A CA 1
ATOM 685 C C . LEU A 1 89 ? 14.614 7.400 -9.192 1.00 78.25 89 LEU A C 1
ATOM 687 O O . LEU A 1 89 ? 15.652 6.910 -8.756 1.00 78.25 89 LEU A O 1
ATOM 691 N N . THR A 1 90 ? 14.411 8.712 -9.221 1.00 77.31 90 THR A N 1
ATOM 692 C CA . THR A 1 90 ? 15.392 9.686 -8.726 1.00 77.31 90 THR A CA 1
ATOM 693 C C . THR A 1 90 ? 14.703 10.779 -7.920 1.00 77.31 90 THR A C 1
ATOM 695 O O . THR A 1 90 ? 13.588 11.194 -8.225 1.00 77.31 90 THR A O 1
ATOM 698 N N . GLY A 1 91 ? 15.359 11.252 -6.860 1.00 81.38 91 GLY A N 1
ATOM 699 C CA . GLY A 1 91 ? 14.911 12.423 -6.110 1.00 81.38 91 GLY A CA 1
ATOM 700 C C . GLY A 1 91 ? 15.372 13.714 -6.784 1.00 81.38 91 GLY A C 1
ATOM 701 O O . GLY A 1 91 ? 16.544 13.845 -7.128 1.00 81.38 91 GLY A O 1
ATOM 702 N N . ALA A 1 92 ? 14.474 14.678 -6.936 1.00 83.00 92 ALA A N 1
ATOM 703 C CA . ALA A 1 92 ? 14.785 16.015 -7.429 1.00 83.00 92 ALA A CA 1
ATOM 704 C C . ALA A 1 92 ? 14.138 17.077 -6.539 1.00 83.00 92 ALA A C 1
ATOM 706 O O . ALA A 1 92 ? 13.327 16.768 -5.673 1.00 83.00 92 ALA A O 1
ATOM 707 N N . THR A 1 93 ? 14.481 18.342 -6.743 1.00 86.50 93 THR A N 1
ATOM 708 C CA . THR A 1 93 ? 13.798 19.466 -6.099 1.00 86.50 93 THR A CA 1
ATOM 709 C C . THR A 1 93 ? 13.010 20.244 -7.137 1.00 86.50 93 THR A C 1
ATOM 711 O O . THR A 1 93 ? 13.496 20.513 -8.238 1.00 86.50 93 THR A O 1
ATOM 714 N N . TYR A 1 94 ? 11.770 20.593 -6.807 1.00 83.81 94 TYR A N 1
ATOM 715 C CA . TYR A 1 94 ? 10.925 21.383 -7.690 1.00 83.81 94 TYR A CA 1
ATOM 716 C C . TYR A 1 94 ? 10.993 22.849 -7.287 1.00 83.81 94 TYR A C 1
ATOM 718 O O . TYR A 1 94 ? 10.482 23.217 -6.239 1.00 83.81 94 TYR A O 1
ATOM 726 N N . GLN A 1 95 ? 11.606 23.686 -8.127 1.00 87.06 95 GLN A N 1
ATOM 727 C CA . GLN A 1 95 ? 11.759 25.143 -7.968 1.00 87.06 95 GLN A CA 1
ATOM 728 C C . GLN A 1 95 ? 12.550 25.616 -6.732 1.00 87.06 95 GLN A C 1
ATOM 730 O O . GLN A 1 95 ? 13.456 26.436 -6.880 1.00 87.06 95 GLN A O 1
ATOM 735 N N . LYS A 1 96 ? 12.237 25.137 -5.523 1.00 87.81 96 LYS A N 1
ATOM 736 C CA . LYS A 1 96 ? 12.880 25.519 -4.261 1.00 87.81 96 LYS A CA 1
ATOM 737 C C . LYS A 1 96 ? 13.662 24.347 -3.658 1.00 87.81 96 LYS A C 1
ATOM 739 O O . LYS A 1 96 ? 13.181 23.216 -3.683 1.00 87.81 96 LYS A O 1
ATOM 744 N N . PRO A 1 97 ? 14.808 24.602 -2.998 1.00 82.25 97 PRO A N 1
ATOM 745 C CA . PRO A 1 97 ? 15.594 23.557 -2.331 1.00 82.25 97 PRO A CA 1
ATOM 746 C C . PRO A 1 97 ? 14.846 22.798 -1.224 1.00 82.25 97 PRO A C 1
ATOM 748 O O . PRO A 1 97 ? 15.242 21.697 -0.861 1.00 82.25 97 PRO A O 1
ATOM 751 N N . THR A 1 98 ? 13.779 23.381 -0.671 1.00 84.00 98 THR A N 1
ATOM 752 C CA . THR A 1 98 ? 12.946 22.776 0.381 1.00 84.00 98 THR A CA 1
ATOM 753 C C . THR A 1 98 ? 11.853 21.850 -0.150 1.00 84.00 98 THR A C 1
ATOM 755 O O . THR A 1 98 ? 11.218 21.157 0.638 1.00 84.00 98 THR A O 1
ATOM 758 N N . GLU A 1 99 ? 11.603 21.840 -1.459 1.00 83.62 99 GLU A N 1
ATOM 759 C CA . GLU A 1 99 ? 10.510 21.086 -2.080 1.00 83.62 99 GLU A CA 1
ATOM 760 C C . GLU A 1 99 ? 11.083 19.880 -2.828 1.00 83.62 99 GLU A C 1
ATOM 762 O O . GLU A 1 99 ? 11.269 19.897 -4.044 1.00 83.62 99 GLU A O 1
ATOM 767 N N . GLY A 1 100 ? 11.416 18.833 -2.069 1.00 84.19 100 GLY A N 1
ATOM 768 C CA . GLY A 1 100 ? 11.847 17.550 -2.619 1.00 84.19 100 GLY A CA 1
ATOM 769 C C . GLY A 1 100 ? 10.683 16.793 -3.260 1.00 84.19 100 GLY A C 1
ATOM 770 O O . GLY A 1 100 ? 9.636 16.613 -2.640 1.00 84.19 100 GLY A O 1
ATOM 771 N N . ILE A 1 101 ? 10.881 16.327 -4.488 1.00 85.88 101 ILE A N 1
ATOM 772 C CA . ILE A 1 101 ? 9.948 15.507 -5.259 1.00 85.88 101 ILE A CA 1
ATOM 773 C C . ILE A 1 101 ? 10.632 14.215 -5.719 1.00 85.88 101 ILE A C 1
ATOM 775 O O . ILE A 1 101 ? 11.828 14.186 -6.004 1.00 85.88 101 ILE A O 1
ATOM 779 N N . GLY A 1 102 ? 9.865 13.130 -5.800 1.00 83.75 102 GLY A N 1
ATOM 780 C CA . GLY A 1 102 ? 10.294 11.912 -6.482 1.00 83.75 102 GLY A CA 1
ATOM 781 C C . GLY A 1 102 ? 9.948 12.009 -7.963 1.00 83.75 102 GLY A C 1
ATOM 782 O O . GLY A 1 102 ? 8.797 12.276 -8.304 1.00 83.75 102 GLY A O 1
ATOM 783 N N . ILE A 1 103 ? 10.929 11.798 -8.833 1.00 81.69 103 ILE A N 1
ATOM 784 C CA . ILE A 1 103 ? 10.744 11.705 -10.279 1.00 81.69 103 ILE A CA 1
ATOM 785 C C . ILE A 1 103 ? 10.901 10.244 -10.683 1.00 81.69 103 ILE A C 1
ATOM 787 O O . ILE A 1 103 ? 11.848 9.571 -10.277 1.00 81.69 103 ILE A O 1
ATOM 791 N N . VAL A 1 104 ? 9.961 9.772 -11.497 1.00 83.19 104 VAL A N 1
ATOM 792 C CA . VAL A 1 104 ? 10.030 8.472 -12.158 1.00 83.19 104 VAL A CA 1
ATOM 793 C C . VAL A 1 104 ? 10.273 8.733 -13.639 1.00 83.19 104 VAL A C 1
ATOM 795 O O . VAL A 1 104 ? 9.423 9.321 -14.307 1.00 83.19 104 VAL A O 1
ATOM 798 N N . ALA A 1 105 ? 11.437 8.336 -14.141 1.00 81.31 105 ALA A N 1
ATOM 799 C CA . ALA A 1 105 ? 11.751 8.372 -15.560 1.00 81.31 105 ALA A CA 1
ATOM 800 C C . ALA A 1 105 ? 11.333 7.047 -16.210 1.00 81.31 105 ALA A C 1
ATOM 802 O O . ALA A 1 105 ? 11.633 5.965 -15.697 1.00 81.31 105 ALA A O 1
ATOM 803 N N . VAL A 1 106 ? 10.620 7.149 -17.330 1.00 81.81 106 VAL A N 1
ATOM 804 C CA . VAL A 1 106 ? 10.087 6.023 -18.107 1.00 81.81 106 VAL A CA 1
ATOM 805 C C . VAL A 1 106 ? 10.358 6.260 -19.586 1.00 81.81 106 VAL A C 1
ATOM 807 O O . VAL A 1 106 ? 10.367 7.411 -20.031 1.00 81.81 106 VAL A O 1
ATOM 810 N N . SER A 1 107 ? 10.578 5.189 -20.350 1.00 79.00 107 SER A N 1
ATOM 811 C CA . SER A 1 107 ? 10.729 5.319 -21.800 1.00 79.00 107 SER A CA 1
ATOM 812 C C . SER A 1 107 ? 9.362 5.507 -22.487 1.00 79.00 107 SER A C 1
ATOM 814 O O . SER A 1 107 ? 8.422 4.785 -22.149 1.00 79.00 107 SER A O 1
ATOM 816 N N . PRO A 1 108 ? 9.217 6.455 -23.437 1.00 72.75 108 PRO A N 1
ATOM 817 C CA . PRO A 1 108 ? 7.943 6.748 -24.098 1.00 72.75 108 PRO A CA 1
ATOM 818 C C . PRO A 1 108 ? 7.545 5.740 -25.185 1.00 72.75 108 PRO A C 1
ATOM 820 O O . PRO A 1 108 ? 6.409 5.784 -25.652 1.00 72.75 108 PRO A O 1
ATOM 823 N N . GLU A 1 109 ? 8.470 4.889 -25.632 1.00 68.56 109 GLU A N 1
ATOM 824 C CA . GLU A 1 109 ? 8.269 4.000 -26.786 1.00 68.56 109 GLU A CA 1
ATOM 825 C C . GLU A 1 109 ? 7.596 2.663 -26.458 1.00 68.56 109 GLU A C 1
ATOM 827 O O . GLU A 1 109 ? 7.036 2.022 -27.346 1.00 68.56 109 GLU A O 1
ATOM 832 N N . ASP A 1 110 ? 7.576 2.282 -25.184 1.00 67.25 110 ASP A N 1
ATOM 833 C CA . ASP A 1 110 ? 6.828 1.125 -24.703 1.00 67.25 110 ASP A CA 1
ATOM 834 C C . ASP A 1 110 ? 5.457 1.563 -24.165 1.00 67.25 110 ASP A C 1
ATOM 836 O O . ASP A 1 110 ? 5.256 2.738 -23.853 1.00 67.25 110 ASP A O 1
ATOM 840 N N . ASP A 1 111 ? 4.508 0.627 -24.020 1.00 74.44 111 ASP A N 1
ATOM 841 C CA . ASP A 1 111 ? 3.212 0.841 -23.347 1.00 74.44 111 ASP A CA 1
ATOM 842 C C . ASP A 1 111 ? 3.417 1.087 -21.839 1.00 74.44 111 ASP A C 1
ATOM 844 O O . ASP A 1 111 ? 2.952 0.349 -20.975 1.00 74.44 111 ASP A O 1
ATOM 848 N N . TRP A 1 112 ? 4.175 2.129 -21.502 1.00 73.75 112 TRP A N 1
ATOM 849 C CA . TRP A 1 112 ? 4.545 2.532 -20.158 1.00 73.75 112 TRP A CA 1
ATOM 850 C C . TRP A 1 112 ? 3.339 2.795 -19.244 1.00 73.75 112 TRP A C 1
ATOM 852 O O . TRP A 1 112 ? 3.470 2.521 -18.047 1.00 73.75 112 TRP A O 1
ATOM 862 N N . PRO A 1 113 ? 2.145 3.223 -19.727 1.00 75.69 113 PRO A N 1
ATOM 863 C CA . PRO A 1 113 ? 0.964 3.307 -18.878 1.00 75.69 113 PRO A CA 1
ATOM 864 C C . PRO A 1 113 ? 0.580 1.954 -18.279 1.00 75.69 113 PRO A C 1
ATOM 866 O O . PRO A 1 113 ? 0.058 1.927 -17.165 1.00 75.69 113 PRO A O 1
ATOM 869 N N . SER A 1 114 ? 0.895 0.836 -18.943 1.00 73.00 114 SER A N 1
ATOM 870 C CA . SER A 1 114 ? 0.656 -0.511 -18.411 1.00 73.00 114 SER A CA 1
ATOM 871 C C . SER A 1 114 ? 1.476 -0.828 -17.158 1.00 73.00 114 SER A C 1
ATOM 873 O O . SER A 1 114 ? 1.097 -1.724 -16.405 1.00 73.00 114 SER A O 1
ATOM 875 N N . ALA A 1 115 ? 2.557 -0.091 -16.864 1.00 67.88 115 ALA A N 1
ATOM 876 C CA . ALA A 1 115 ? 3.286 -0.207 -15.597 1.00 67.88 115 ALA A CA 1
ATOM 877 C C . ALA A 1 115 ? 2.558 0.479 -14.425 1.00 67.88 115 ALA A C 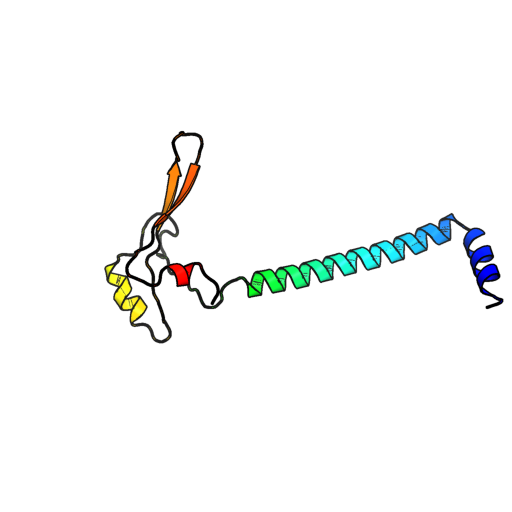1
ATOM 879 O O . ALA A 1 115 ? 2.728 0.065 -13.277 1.00 67.88 115 ALA A O 1
ATOM 880 N N . PHE A 1 116 ? 1.690 1.457 -14.696 1.00 70.19 116 PHE A N 1
ATOM 881 C CA . PHE A 1 116 ? 1.022 2.269 -13.665 1.00 70.19 116 PHE A CA 1
ATOM 882 C C . PHE A 1 116 ? -0.502 2.106 -13.622 1.00 70.19 116 PHE A C 1
ATOM 884 O O . PHE A 1 116 ? -1.127 2.503 -12.641 1.00 70.19 116 PHE A O 1
ATOM 891 N N . THR A 1 117 ? -1.103 1.520 -14.657 1.00 65.56 117 THR A N 1
ATOM 892 C CA . THR A 1 117 ? -2.560 1.431 -14.820 1.00 65.56 117 THR A CA 1
ATOM 893 C C . THR A 1 117 ? -3.054 0.006 -14.570 1.00 65.56 117 THR A C 1
ATOM 895 O O . THR A 1 117 ? -2.414 -0.968 -14.968 1.00 65.56 117 THR A O 1
ATOM 898 N N . TYR A 1 118 ? -4.204 -0.113 -13.905 1.00 55.94 118 TYR A N 1
ATOM 899 C CA . TYR A 1 118 ? -4.928 -1.371 -13.720 1.00 55.94 118 TYR A CA 1
ATOM 900 C C . TYR A 1 118 ? -5.752 -1.641 -14.983 1.00 55.94 118 TYR A C 1
ATOM 902 O O . TYR A 1 118 ? -6.646 -0.855 -15.294 1.00 55.94 118 TYR A O 1
ATOM 910 N N . THR A 1 119 ? -5.449 -2.714 -15.713 1.00 54.34 119 THR A N 1
ATOM 911 C CA . THR A 1 119 ? -6.305 -3.218 -16.804 1.00 54.34 119 THR A CA 1
ATOM 912 C C . THR A 1 119 ? -6.605 -4.680 -16.560 1.00 54.34 119 THR A C 1
ATOM 914 O O . THR A 1 119 ? -5.674 -5.370 -16.088 1.00 54.34 119 THR A O 1
#